Protein AF-A0A351JXZ0-F1 (afdb_monomer_lite)

Sequence (161 aa):
MLKRYMSQMHREQKGITGLETAIILIAFVVVASVFAYTVLSAGLFAAERGKEAVHAGLEGARSTVELRGGVIALAGNVTTASVNRLTFTMSSTLGGEPVNFTPPTNVTGGMAGDNNPNVVVISYIDQDQHRIDMAWTKTAIGEDDGDNLLEKGEKFQITIG

Foldseek 3Di:
DVVVVVVVVVVPCPDDDPVNVVVVVVVVVVVVVVVVVVCVVVVVVVVVVVVVVVVVVVLVVQQDKDWDDDWDFDDPDPVVRDGDKIKTKIARDARHDWDFQDFFPCDDPQARDPPTPGPDKDWDDDPPDTGTRGGKDKDKDDDDPPHRIRDHPTMIMIMGD

Structure (mmCIF, N/CA/C/O backbone):
data_AF-A0A351JXZ0-F1
#
_entry.id   AF-A0A351JXZ0-F1
#
loop_
_atom_site.group_PDB
_atom_site.id
_atom_site.type_symbol
_atom_site.label_atom_id
_atom_site.label_alt_id
_atom_site.label_comp_id
_atom_site.label_asym_id
_atom_site.label_entity_id
_atom_site.label_seq_id
_atom_site.pdbx_PDB_ins_code
_atom_site.Cartn_x
_atom_site.Cartn_y
_atom_site.Cartn_z
_atom_site.occupancy
_atom_site.B_iso_or_equiv
_atom_site.auth_seq_id
_atom_site.auth_comp_id
_atom_site.auth_asym_id
_atom_site.auth_atom_id
_atom_site.pdbx_PDB_model_num
ATOM 1 N N . MET A 1 1 ? -42.234 -20.336 78.388 1.00 55.59 1 MET A N 1
ATOM 2 C CA . MET A 1 1 ? -40.903 -20.185 77.751 1.00 55.59 1 MET A CA 1
ATOM 3 C C . MET A 1 1 ? -40.968 -19.750 76.276 1.00 55.59 1 MET A C 1
ATOM 5 O O . MET A 1 1 ? -40.103 -18.987 75.872 1.00 55.59 1 MET A O 1
ATOM 9 N N . LEU A 1 2 ? -42.015 -20.093 75.503 1.00 60.38 2 LEU A N 1
ATOM 10 C CA . LEU A 1 2 ? -42.166 -19.685 74.087 1.00 60.38 2 LEU A CA 1
ATOM 11 C C . LEU A 1 2 ? -42.292 -18.167 73.816 1.00 60.38 2 LEU A C 1
ATOM 13 O O . LEU A 1 2 ? -41.777 -17.685 72.812 1.00 60.38 2 LEU A O 1
ATOM 17 N N . LYS A 1 3 ? -42.927 -17.386 74.704 1.00 58.12 3 LYS A N 1
ATOM 18 C CA . LYS A 1 3 ? -43.104 -15.928 74.501 1.00 58.12 3 LYS A CA 1
ATOM 19 C C . LYS A 1 3 ? -41.784 -15.143 74.447 1.00 58.12 3 LYS A C 1
ATOM 21 O O . LYS A 1 3 ? -41.722 -14.104 73.800 1.00 58.12 3 LYS A O 1
ATOM 26 N N . ARG A 1 4 ? -40.726 -15.643 75.097 1.00 60.41 4 ARG A N 1
ATOM 27 C CA . ARG A 1 4 ? -39.413 -14.978 75.125 1.00 60.41 4 ARG A CA 1
ATOM 28 C C . ARG A 1 4 ? -38.652 -15.172 73.809 1.00 60.41 4 ARG A C 1
ATOM 30 O O . ARG A 1 4 ? -38.035 -14.227 73.341 1.00 60.41 4 ARG A O 1
ATOM 37 N N . TYR A 1 5 ? -38.799 -16.341 73.180 1.00 61.72 5 TYR A N 1
ATOM 38 C CA . TYR A 1 5 ? -38.230 -16.642 71.861 1.00 61.72 5 TYR A CA 1
ATOM 39 C C . TYR A 1 5 ? -38.887 -15.820 70.738 1.00 61.72 5 TYR A C 1
ATOM 41 O O . TYR A 1 5 ? -38.191 -15.256 69.899 1.00 61.72 5 TYR A O 1
ATOM 49 N N . MET A 1 6 ? -40.216 -15.650 70.762 1.00 62.03 6 MET A N 1
ATOM 50 C CA . MET A 1 6 ? -40.927 -14.831 69.762 1.00 62.03 6 MET A CA 1
ATOM 51 C C . MET A 1 6 ? -40.562 -13.339 69.805 1.00 62.03 6 MET A C 1
ATOM 53 O O . MET A 1 6 ? -40.485 -12.691 68.763 1.00 62.03 6 MET A O 1
ATOM 57 N N . SER A 1 7 ? -40.309 -12.791 70.997 1.00 61.88 7 SER A N 1
ATOM 58 C CA . SER A 1 7 ? -39.875 -11.395 71.143 1.00 61.88 7 SER A CA 1
ATOM 59 C C . SER A 1 7 ? -38.422 -11.175 70.712 1.00 61.88 7 SER A C 1
ATOM 61 O O . SER A 1 7 ? -38.052 -10.046 70.398 1.00 61.88 7 SER A O 1
ATOM 63 N N . GLN A 1 8 ? -37.602 -12.228 70.712 1.00 61.94 8 GLN A N 1
ATOM 64 C CA . GLN A 1 8 ? -36.205 -12.169 70.291 1.00 61.94 8 GLN A CA 1
ATOM 65 C C . GLN A 1 8 ? -36.098 -12.168 68.757 1.00 61.94 8 GLN A C 1
ATOM 67 O O . GLN A 1 8 ? -35.358 -11.354 68.217 1.00 61.94 8 GLN A O 1
ATOM 72 N N . MET A 1 9 ? -36.950 -12.931 68.056 1.00 62.00 9 MET A N 1
ATOM 73 C CA . MET A 1 9 ? -37.023 -12.911 66.584 1.00 62.00 9 MET A CA 1
ATOM 74 C C . MET A 1 9 ? -37.477 -11.559 66.003 1.00 62.00 9 MET A C 1
ATOM 76 O O . MET A 1 9 ? -36.937 -11.117 64.996 1.00 62.00 9 MET A O 1
ATOM 80 N N . HIS A 1 10 ? -38.431 -10.859 66.632 1.00 60.59 10 HIS A N 1
ATOM 81 C CA . HIS A 1 10 ? -38.855 -9.523 66.166 1.00 60.59 10 HIS A CA 1
ATOM 82 C C . HIS A 1 10 ? -37.799 -8.434 66.400 1.00 60.59 10 HIS A C 1
ATOM 84 O O . HIS A 1 10 ? -37.774 -7.429 65.697 1.00 60.59 10 HIS A O 1
ATOM 90 N N . ARG A 1 11 ? -36.918 -8.619 67.389 1.00 61.47 11 ARG A N 1
ATOM 91 C CA . ARG A 1 11 ? -35.861 -7.659 67.736 1.00 61.47 11 ARG A CA 1
ATOM 92 C C . ARG A 1 11 ? -34.645 -7.757 66.805 1.00 61.47 11 ARG A C 1
ATOM 94 O O . ARG A 1 11 ? -33.851 -6.820 66.753 1.00 61.47 11 ARG A O 1
ATOM 101 N N . GLU A 1 12 ? -34.526 -8.856 66.062 1.00 59.53 12 GLU A N 1
ATOM 102 C CA . GLU A 1 12 ? -33.491 -9.076 65.044 1.00 59.53 12 GLU A CA 1
ATOM 103 C C . GLU A 1 12 ? -33.904 -8.597 63.640 1.00 59.53 12 GLU A C 1
ATOM 105 O O . GLU A 1 12 ? -33.047 -8.453 62.774 1.00 59.53 12 GLU A O 1
ATOM 110 N N . GLN A 1 13 ? -35.173 -8.233 63.417 1.00 59.59 13 GLN A N 1
ATOM 111 C CA . GLN A 1 13 ? -35.633 -7.601 62.173 1.00 59.59 13 GLN A CA 1
ATOM 112 C C . GLN A 1 13 ? -35.377 -6.084 62.166 1.00 59.59 13 GLN A C 1
ATOM 114 O O . GLN A 1 13 ? -36.297 -5.279 62.013 1.00 59.59 13 GLN A O 1
ATOM 119 N N . LYS A 1 14 ? -34.117 -5.663 62.341 1.00 66.19 14 LYS A N 1
ATOM 120 C CA . LYS A 1 14 ? -33.731 -4.286 61.995 1.00 66.19 14 LYS A CA 1
ATOM 121 C C . LYS A 1 14 ? -33.938 -4.117 60.486 1.00 66.19 14 LYS A C 1
ATOM 123 O O . LYS A 1 14 ? -33.278 -4.784 59.697 1.00 66.19 14 LYS A O 1
ATOM 128 N N . GLY A 1 15 ? -34.914 -3.294 60.106 1.00 68.25 15 GLY A N 1
ATOM 129 C CA . GLY A 1 15 ? -35.294 -3.082 58.710 1.00 68.25 15 GLY A CA 1
ATOM 130 C C . GLY A 1 15 ? -34.161 -2.477 57.883 1.00 68.25 15 GLY A C 1
ATOM 131 O O . GLY A 1 15 ? -33.389 -1.665 58.392 1.00 68.25 15 GLY A O 1
ATOM 132 N N . ILE A 1 16 ? -34.101 -2.865 56.607 1.00 72.44 16 ILE A N 1
ATOM 133 C CA . ILE A 1 16 ? -33.236 -2.239 55.605 1.00 72.44 16 ILE A CA 1
ATOM 134 C C . ILE A 1 16 ? -33.551 -0.740 55.568 1.00 72.44 16 ILE A C 1
ATOM 136 O O . ILE A 1 16 ? -34.706 -0.341 55.389 1.00 72.44 16 ILE A O 1
ATOM 140 N N . THR A 1 17 ? -32.563 0.113 55.820 1.00 81.00 17 THR A N 1
ATOM 141 C CA . THR A 1 17 ? -32.807 1.555 55.794 1.00 81.00 17 THR A CA 1
ATOM 142 C C . THR A 1 17 ? -32.760 2.058 54.351 1.00 81.00 17 THR A C 1
ATOM 144 O O . THR A 1 17 ? -31.995 1.570 53.511 1.00 81.00 17 THR A O 1
ATOM 147 N N . GLY A 1 18 ? -33.581 3.064 54.034 1.00 83.19 18 GLY A N 1
ATOM 148 C CA . GLY A 1 18 ? -33.574 3.680 52.701 1.00 83.19 18 GLY A CA 1
ATOM 149 C C . GLY A 1 18 ? -32.214 4.290 52.341 1.00 83.19 18 GLY A C 1
ATOM 150 O O . GLY A 1 18 ? -31.838 4.312 51.173 1.00 83.19 18 GLY A O 1
ATOM 151 N N . LEU A 1 19 ? -31.447 4.715 53.351 1.00 86.38 19 LEU A N 1
ATOM 152 C CA . LEU A 1 19 ? -30.109 5.272 53.179 1.00 86.38 19 LEU A CA 1
ATOM 153 C C . LEU A 1 19 ? -29.087 4.206 52.750 1.00 86.38 19 LEU A C 1
ATOM 155 O O . LEU A 1 19 ? -28.311 4.459 51.833 1.00 86.38 19 LEU A O 1
ATOM 159 N N . GLU A 1 20 ? -29.118 3.001 53.332 1.00 84.88 20 GLU A N 1
ATOM 160 C CA . GLU A 1 20 ? -28.253 1.882 52.910 1.00 84.88 20 GLU A CA 1
ATOM 161 C C . GLU A 1 20 ? -28.562 1.450 51.474 1.00 84.88 20 GLU A C 1
ATOM 163 O O . GLU A 1 20 ? -27.655 1.263 50.662 1.00 84.88 20 GLU A O 1
ATOM 168 N N . THR A 1 21 ? -29.851 1.372 51.135 1.00 87.12 21 THR A N 1
ATOM 169 C CA . THR A 1 21 ? -30.285 1.028 49.775 1.00 87.12 21 THR A CA 1
ATOM 170 C C . THR A 1 21 ? -29.844 2.097 48.773 1.00 87.12 21 THR A C 1
ATOM 172 O O . THR A 1 21 ? -29.383 1.757 47.687 1.00 87.12 21 THR A O 1
ATOM 175 N N . ALA A 1 22 ? -29.907 3.383 49.139 1.00 92.25 22 ALA A N 1
ATOM 176 C CA . ALA A 1 22 ? -29.460 4.484 48.286 1.00 92.25 22 ALA A CA 1
ATOM 177 C C . ALA A 1 22 ? -27.948 4.444 48.005 1.00 92.25 22 ALA A C 1
ATOM 179 O O . ALA A 1 22 ? -27.537 4.655 46.865 1.00 92.25 22 ALA A O 1
ATOM 180 N N . ILE A 1 23 ? -27.121 4.125 49.007 1.00 92.44 23 ILE A N 1
ATOM 181 C CA . ILE A 1 23 ? -25.666 3.983 48.825 1.00 92.44 23 ILE A CA 1
ATOM 182 C C . ILE A 1 23 ? -25.351 2.835 47.857 1.00 92.44 23 ILE A C 1
ATOM 184 O O . ILE A 1 23 ? -24.546 3.006 46.941 1.00 92.44 23 ILE A O 1
ATOM 188 N N . ILE A 1 24 ? -26.019 1.686 48.014 1.00 91.81 24 ILE A N 1
ATOM 189 C CA . ILE A 1 24 ? -25.870 0.540 47.104 1.00 91.81 24 ILE A CA 1
ATOM 190 C C . ILE A 1 24 ? -26.295 0.922 45.678 1.00 91.81 24 ILE A C 1
ATOM 192 O O . ILE A 1 24 ? -25.615 0.566 44.716 1.00 91.81 24 ILE A O 1
ATOM 196 N N . LEU A 1 25 ? -27.380 1.687 45.531 1.00 93.38 25 LEU A N 1
ATOM 197 C CA . LEU A 1 25 ? -27.897 2.131 44.234 1.00 93.38 25 LEU A CA 1
ATOM 198 C C . LEU A 1 25 ? -26.903 3.061 43.518 1.00 93.38 25 LEU A C 1
ATOM 200 O O . LEU A 1 25 ? -26.626 2.861 42.337 1.00 93.38 25 LEU A O 1
ATOM 204 N N . ILE A 1 26 ? -26.297 4.017 44.233 1.00 94.69 26 ILE A N 1
ATOM 205 C CA . ILE A 1 26 ? -25.242 4.884 43.680 1.00 94.69 26 ILE A CA 1
ATOM 206 C C . ILE A 1 26 ? -24.037 4.047 43.243 1.00 94.69 26 ILE A C 1
ATOM 208 O O . ILE A 1 26 ? -23.556 4.215 42.124 1.00 94.69 26 ILE A O 1
ATOM 212 N N . ALA A 1 27 ? -23.570 3.121 44.086 1.00 96.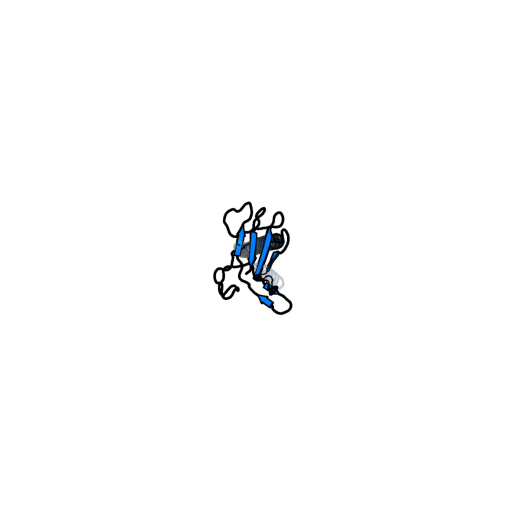06 27 ALA A N 1
ATOM 213 C CA . ALA A 1 27 ? -22.445 2.252 43.745 1.00 96.06 27 ALA A CA 1
ATOM 214 C C . ALA A 1 27 ? -22.732 1.417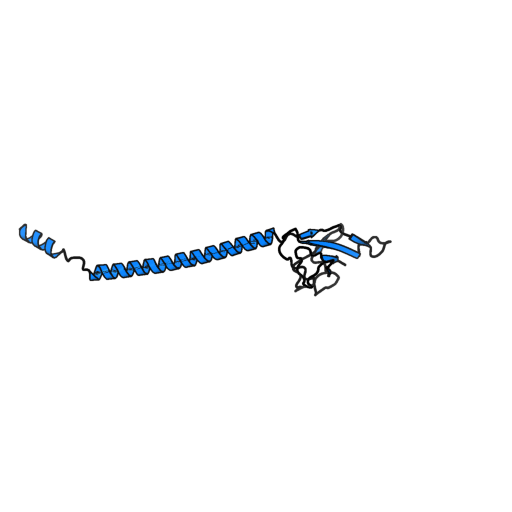 42.484 1.00 96.06 27 ALA A C 1
ATOM 216 O O . ALA A 1 27 ? -21.882 1.325 41.599 1.00 96.06 27 ALA A O 1
ATOM 217 N N . PHE A 1 28 ? -23.945 0.873 42.358 1.00 95.69 28 PHE A N 1
ATOM 218 C CA . PHE A 1 28 ? -24.356 0.101 41.187 1.00 95.69 28 PHE A CA 1
ATOM 219 C C . PHE A 1 28 ? -24.390 0.951 39.910 1.00 95.69 28 PHE A C 1
ATOM 221 O O . PHE A 1 28 ? -23.854 0.541 38.882 1.00 95.69 28 PHE A O 1
ATOM 228 N N . VAL A 1 29 ? -24.951 2.162 39.982 1.00 97.19 29 VAL A N 1
ATOM 229 C CA . VAL A 1 29 ? -24.999 3.097 38.846 1.00 97.19 29 VAL A CA 1
ATOM 230 C C . VAL A 1 29 ? -23.597 3.538 38.429 1.00 97.19 29 VAL A C 1
ATOM 232 O O . VAL A 1 29 ? -23.313 3.597 37.234 1.00 97.19 29 VAL A O 1
ATOM 235 N N . VAL A 1 30 ? -22.698 3.805 39.379 1.00 97.88 30 VAL A N 1
ATOM 236 C CA . VAL A 1 30 ? -21.311 4.187 39.076 1.00 97.88 30 VAL A CA 1
ATOM 237 C C . VAL A 1 30 ? -20.573 3.042 38.384 1.00 97.88 30 VAL A C 1
ATOM 239 O O . VAL A 1 30 ? -19.980 3.261 37.329 1.00 97.88 30 VAL A O 1
ATOM 242 N N . VAL A 1 31 ? -20.654 1.815 38.913 1.00 97.75 31 VAL A N 1
ATOM 243 C CA . VAL A 1 31 ? -20.025 0.636 38.289 1.00 97.75 31 VAL A CA 1
ATOM 244 C C . VAL A 1 31 ? -20.584 0.394 36.884 1.00 97.75 31 VAL A C 1
ATOM 246 O O . VAL A 1 31 ? -19.809 0.193 35.948 1.00 97.75 31 VAL A O 1
ATOM 249 N N . ALA A 1 32 ? -21.905 0.482 36.708 1.00 97.75 32 ALA A N 1
ATOM 250 C CA . ALA A 1 32 ? -22.542 0.343 35.400 1.00 97.75 32 ALA A CA 1
ATOM 251 C C . ALA A 1 32 ? -22.093 1.439 34.418 1.00 97.75 32 ALA A C 1
ATOM 253 O O . ALA A 1 32 ? -21.842 1.148 33.252 1.00 97.75 32 ALA A O 1
ATOM 254 N N . SER A 1 33 ? -21.936 2.680 34.888 1.00 97.00 33 SER A N 1
ATOM 255 C CA . SER A 1 33 ? -21.502 3.815 34.064 1.00 97.00 33 SER A CA 1
ATOM 256 C C . SER A 1 33 ? -20.052 3.673 33.602 1.00 97.00 33 SER A C 1
ATOM 258 O O . SER A 1 33 ? -19.759 3.892 32.428 1.00 97.00 33 SER A O 1
ATOM 260 N N . VAL A 1 34 ? -19.140 3.263 34.493 1.00 97.50 34 VAL A N 1
ATOM 261 C CA . VAL A 1 34 ? -17.736 3.024 34.117 1.00 97.50 34 VAL A CA 1
ATOM 262 C C . VAL A 1 34 ? -17.638 1.851 33.143 1.00 97.50 34 VAL A C 1
ATOM 264 O O . VAL A 1 34 ? -16.922 1.949 32.150 1.00 97.50 34 VAL A O 1
ATOM 267 N N . PHE A 1 35 ? -18.395 0.775 33.373 1.00 96.62 35 PHE A N 1
ATOM 268 C CA . PHE A 1 35 ? -18.440 -0.359 32.450 1.00 96.62 35 PHE A CA 1
ATOM 269 C C . PHE A 1 35 ? -19.010 0.026 31.076 1.00 96.62 35 PHE A C 1
ATOM 271 O O . PHE A 1 35 ? -18.457 -0.347 30.046 1.00 96.62 35 PHE A O 1
ATOM 278 N N . 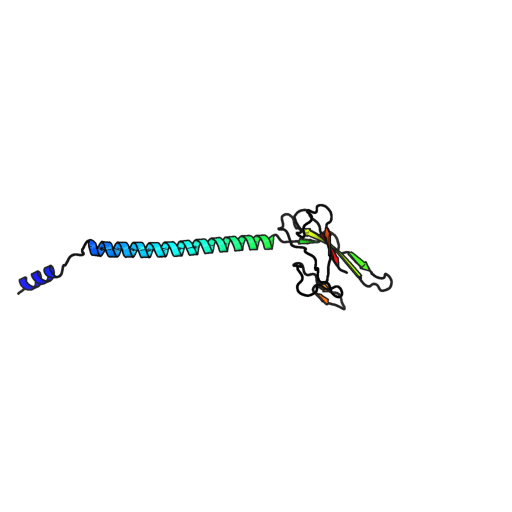ALA A 1 36 ? -20.079 0.824 31.031 1.00 97.44 36 ALA A N 1
ATOM 279 C CA . ALA A 1 36 ? -20.635 1.319 29.774 1.00 97.44 36 ALA A CA 1
ATOM 280 C C . ALA A 1 36 ? -19.626 2.189 29.010 1.00 97.44 36 ALA A C 1
ATOM 282 O O . ALA A 1 36 ? -19.486 2.046 27.797 1.00 97.44 36 ALA A O 1
ATOM 283 N N . TYR A 1 37 ? -18.885 3.049 29.714 1.00 97.19 37 TYR A N 1
ATOM 284 C CA . TYR A 1 37 ? -17.847 3.877 29.106 1.00 97.19 37 TYR A CA 1
ATOM 285 C C . TYR A 1 37 ? -16.706 3.039 28.515 1.00 97.19 37 TYR A C 1
ATOM 287 O O . TYR A 1 37 ? -16.284 3.294 27.387 1.00 97.19 37 TYR A O 1
ATOM 295 N N . THR A 1 38 ? -16.218 2.020 29.232 1.00 96.06 38 THR A N 1
ATOM 296 C CA . THR A 1 38 ? -15.136 1.165 28.720 1.00 96.06 38 THR A CA 1
ATOM 297 C C . THR A 1 38 ? -15.585 0.344 27.519 1.00 96.06 38 THR A C 1
ATOM 299 O O . THR A 1 38 ? -14.848 0.272 26.538 1.00 96.06 38 THR A O 1
ATOM 302 N N . VAL A 1 39 ? -16.801 -0.211 27.548 1.00 97.50 39 VAL A N 1
ATOM 303 C CA . VAL A 1 39 ? -17.375 -0.947 26.411 1.00 97.50 39 VAL A CA 1
ATOM 304 C C . VAL A 1 39 ? -17.571 -0.030 25.206 1.00 97.50 39 VAL A C 1
ATOM 306 O O . VAL A 1 39 ? -17.205 -0.410 24.097 1.00 97.50 39 VAL A O 1
ATOM 309 N N . LEU A 1 40 ? -18.092 1.183 25.404 1.00 97.00 40 LEU A N 1
ATOM 310 C CA . LEU A 1 40 ? -18.275 2.146 24.319 1.00 97.00 40 LEU A CA 1
ATOM 311 C C . LEU A 1 40 ? -16.933 2.579 23.715 1.00 97.00 40 LEU A C 1
ATOM 313 O O . LEU A 1 40 ? -16.796 2.608 22.497 1.00 97.00 40 LEU A O 1
ATOM 317 N N . SER A 1 41 ? -15.938 2.874 24.555 1.00 96.56 41 SER A N 1
ATOM 318 C CA . SER A 1 41 ? -14.601 3.282 24.113 1.00 96.56 41 SER A CA 1
ATOM 319 C C . SER A 1 41 ? -13.885 2.161 23.353 1.00 96.56 41 SER A C 1
ATOM 321 O O . SER A 1 41 ? -13.387 2.378 22.248 1.00 96.56 41 SER A O 1
ATOM 323 N N . ALA A 1 42 ? -13.910 0.935 23.884 1.00 96.31 42 ALA A N 1
ATOM 324 C CA . ALA A 1 42 ? -13.350 -0.233 23.208 1.00 96.31 42 ALA A CA 1
ATOM 325 C C . ALA A 1 42 ? -14.097 -0.555 21.904 1.00 96.31 42 ALA A C 1
ATOM 327 O O . ALA A 1 42 ? -13.468 -0.896 20.905 1.00 96.31 42 ALA A O 1
ATOM 328 N N . GLY A 1 43 ? -15.426 -0.411 21.895 1.00 96.50 43 GLY A N 1
ATOM 329 C CA . GLY A 1 43 ? -16.261 -0.605 20.712 1.00 96.50 43 GLY A CA 1
ATOM 330 C C . GLY A 1 43 ? -15.968 0.417 19.614 1.00 96.50 43 GLY A C 1
ATOM 331 O O . GLY A 1 43 ? -15.808 0.034 18.458 1.00 96.50 43 GLY A O 1
ATOM 332 N N . LEU A 1 44 ? -15.826 1.697 19.971 1.00 96.94 44 LEU A N 1
ATOM 333 C CA . LEU A 1 44 ? -15.450 2.750 19.027 1.00 96.94 44 LEU A CA 1
ATOM 334 C C . LEU A 1 44 ? -14.041 2.517 18.471 1.00 96.94 44 LEU A C 1
ATOM 336 O O . LEU A 1 44 ? -13.844 2.594 17.263 1.00 96.94 44 LEU A O 1
ATOM 340 N N . PHE A 1 45 ? -13.079 2.156 19.324 1.00 96.38 45 PHE A N 1
ATOM 341 C CA . PHE A 1 45 ? -11.728 1.819 18.876 1.00 96.38 45 PHE A CA 1
ATOM 342 C C . PHE A 1 45 ? -11.725 0.622 17.915 1.00 96.38 45 PHE A C 1
ATOM 344 O O . PHE A 1 45 ? -11.085 0.674 16.868 1.00 96.38 45 PHE A O 1
ATOM 351 N N . ALA A 1 46 ? -12.472 -0.440 18.229 1.00 97.12 46 ALA A N 1
ATOM 352 C CA . ALA A 1 46 ? -12.606 -1.598 17.351 1.00 97.12 46 ALA A CA 1
ATOM 353 C C . ALA A 1 46 ? -13.251 -1.230 16.004 1.00 97.12 46 ALA A C 1
ATOM 355 O O . ALA A 1 46 ? -12.806 -1.714 14.964 1.00 97.12 46 ALA A O 1
ATOM 356 N N . ALA A 1 47 ? -14.258 -0.352 16.009 1.00 96.62 47 ALA A N 1
ATOM 357 C CA . ALA A 1 47 ? -14.898 0.136 14.793 1.00 96.62 47 ALA A CA 1
ATOM 358 C C . ALA A 1 47 ? -13.940 0.971 13.926 1.00 96.62 47 ALA A C 1
ATOM 360 O O . ALA A 1 47 ? -13.859 0.729 12.724 1.00 96.62 47 ALA A O 1
ATOM 361 N N . GLU A 1 48 ? -13.168 1.889 14.518 1.00 97.06 48 GLU A N 1
ATOM 362 C CA . GLU A 1 48 ? -12.164 2.679 13.788 1.00 97.06 48 GLU A CA 1
ATOM 363 C C . GLU A 1 48 ? -11.051 1.792 13.217 1.00 97.06 48 GLU A C 1
ATOM 365 O O . GLU A 1 48 ? -10.723 1.897 12.038 1.00 97.06 48 GLU A O 1
ATOM 370 N N . ARG A 1 49 ? -10.534 0.831 13.996 1.00 96.06 49 ARG A N 1
ATOM 371 C CA . ARG A 1 49 ? -9.557 -0.156 13.499 1.00 96.06 49 ARG A CA 1
ATOM 372 C C . ARG A 1 49 ? -10.129 -1.013 12.368 1.00 96.06 49 ARG A C 1
ATOM 374 O O . ARG A 1 49 ? -9.426 -1.308 11.406 1.00 96.06 49 ARG A O 1
ATOM 381 N N . GLY A 1 50 ? -11.399 -1.406 12.468 1.00 96.62 50 GLY A N 1
ATOM 382 C CA . GLY A 1 50 ? -12.096 -2.148 11.419 1.00 96.62 50 GLY A CA 1
ATOM 383 C C . GLY A 1 50 ? -12.243 -1.330 10.137 1.00 96.62 50 GLY A C 1
ATOM 384 O O . GLY A 1 50 ? -11.967 -1.835 9.052 1.00 96.62 50 GLY A O 1
ATOM 385 N N . LYS A 1 51 ? -12.611 -0.052 10.261 1.00 95.94 51 LYS A N 1
ATOM 386 C CA . LYS A 1 51 ? -12.683 0.891 9.143 1.00 95.94 51 LYS A CA 1
ATOM 387 C C . LYS A 1 51 ? -11.316 1.065 8.476 1.00 95.94 51 LYS A C 1
ATOM 389 O O . LYS A 1 51 ? -11.226 0.897 7.264 1.00 95.94 51 LYS A O 1
ATOM 394 N N . GLU A 1 52 ? -10.265 1.344 9.247 1.00 95.88 52 GLU A N 1
ATOM 395 C CA . GLU A 1 52 ? -8.888 1.457 8.741 1.00 95.88 52 GLU A CA 1
ATOM 396 C C . GLU A 1 52 ? -8.458 0.189 7.987 1.00 95.88 52 GLU A C 1
ATOM 398 O O . GLU A 1 52 ? -7.953 0.280 6.873 1.00 95.88 52 GLU A O 1
ATOM 403 N N . ALA A 1 53 ? -8.717 -1.000 8.544 1.00 95.12 53 ALA A N 1
ATOM 404 C CA . ALA A 1 53 ? -8.361 -2.268 7.908 1.00 95.12 53 ALA A CA 1
ATOM 405 C C . ALA A 1 53 ? -9.116 -2.509 6.589 1.00 95.12 53 ALA A C 1
ATOM 407 O O . ALA A 1 53 ? -8.531 -3.007 5.628 1.00 95.12 53 ALA A O 1
ATOM 408 N N . VAL A 1 54 ? -10.402 -2.148 6.524 1.00 94.81 54 VAL A N 1
ATOM 409 C CA . VAL A 1 54 ? -11.198 -2.250 5.291 1.00 94.81 54 VAL A CA 1
ATOM 410 C C . VAL A 1 54 ? -10.688 -1.278 4.230 1.00 94.81 54 VAL A C 1
ATOM 412 O O . VAL A 1 54 ? -10.546 -1.680 3.076 1.00 94.81 54 VAL A O 1
ATOM 415 N N . HIS A 1 55 ? -10.383 -0.032 4.601 1.00 91.56 55 HIS A N 1
ATOM 416 C CA . HIS A 1 55 ? -9.816 0.945 3.671 1.00 91.56 55 HIS A CA 1
ATOM 417 C C . HIS A 1 55 ? -8.442 0.508 3.166 1.00 91.56 55 HIS A C 1
ATOM 419 O O . HIS A 1 55 ? -8.272 0.414 1.959 1.00 91.56 55 HIS A O 1
ATOM 425 N N . ALA A 1 56 ? -7.522 0.114 4.049 1.00 89.81 56 ALA A N 1
ATOM 426 C CA . ALA A 1 56 ? -6.200 -0.370 3.653 1.00 89.81 56 ALA A CA 1
ATOM 427 C C . ALA A 1 56 ? -6.275 -1.631 2.771 1.00 89.81 56 ALA A C 1
ATOM 429 O O . ALA A 1 56 ? -5.517 -1.781 1.814 1.00 89.81 56 ALA A O 1
ATOM 430 N N . GLY A 1 57 ? -7.214 -2.540 3.058 1.00 88.94 57 GLY A N 1
ATOM 431 C CA . GLY A 1 57 ? -7.457 -3.716 2.223 1.00 88.94 57 GLY A CA 1
ATOM 432 C C . GLY A 1 57 ? -7.996 -3.358 0.837 1.00 88.94 57 GLY A C 1
ATOM 433 O O . GLY A 1 57 ? -7.594 -3.963 -0.156 1.00 88.94 57 GLY A O 1
ATOM 434 N N . LEU A 1 58 ? -8.885 -2.363 0.756 1.00 87.94 58 LEU A N 1
ATOM 435 C CA . LEU A 1 58 ? -9.421 -1.865 -0.508 1.00 87.94 58 LEU A CA 1
ATOM 436 C C . LEU A 1 58 ? -8.368 -1.104 -1.315 1.00 87.94 58 LEU A C 1
ATOM 438 O O . LEU A 1 58 ? -8.276 -1.325 -2.519 1.00 87.94 58 LEU A O 1
ATOM 442 N N . GLU A 1 59 ? -7.585 -0.250 -0.658 1.00 85.69 59 GLU A N 1
ATOM 443 C CA . GLU A 1 59 ? -6.449 0.464 -1.241 1.00 85.69 59 GLU A CA 1
ATOM 444 C C . GLU A 1 59 ? -5.467 -0.545 -1.836 1.00 85.69 59 GLU A C 1
ATOM 446 O O . GLU A 1 59 ? -5.253 -0.537 -3.041 1.00 85.69 59 GLU A O 1
ATOM 451 N N . GLY A 1 60 ? -4.997 -1.522 -1.053 1.00 82.12 60 GLY A N 1
ATOM 452 C CA . GLY A 1 60 ? -4.084 -2.557 -1.547 1.00 82.12 60 GLY A CA 1
ATOM 453 C C . GLY A 1 60 ? -4.651 -3.390 -2.705 1.00 82.12 60 GLY A C 1
ATOM 454 O O . GLY A 1 60 ? -3.922 -3.722 -3.637 1.00 82.12 60 GLY A O 1
ATOM 455 N N . ALA A 1 61 ? -5.952 -3.701 -2.692 1.00 84.56 61 ALA A N 1
ATOM 456 C CA . ALA A 1 61 ? -6.602 -4.422 -3.789 1.00 84.56 61 ALA A CA 1
ATOM 457 C C . ALA A 1 61 ? -6.773 -3.570 -5.060 1.00 84.56 61 ALA A C 1
ATOM 459 O O . ALA A 1 61 ? -6.871 -4.126 -6.154 1.00 84.56 61 ALA A O 1
ATOM 460 N N . ARG A 1 62 ? -6.837 -2.240 -4.922 1.00 83.12 62 ARG A N 1
ATOM 461 C CA . ARG A 1 62 ? -6.991 -1.281 -6.024 1.00 83.12 62 ARG A CA 1
ATOM 462 C C . ARG A 1 62 ? -5.668 -0.691 -6.501 1.00 83.12 62 ARG A C 1
ATOM 464 O O . ARG A 1 62 ? -5.628 -0.181 -7.613 1.00 83.12 62 ARG A O 1
ATOM 471 N N . SER A 1 63 ? -4.583 -0.792 -5.740 1.00 83.44 63 SER A N 1
ATOM 472 C CA . SER A 1 63 ? -3.232 -0.371 -6.138 1.00 83.44 63 SER A CA 1
ATOM 473 C C . SER A 1 63 ? -2.595 -1.336 -7.149 1.00 83.44 63 SER A C 1
ATOM 475 O O . SER A 1 63 ? -1.430 -1.718 -7.032 1.00 83.44 63 SER A O 1
ATOM 477 N N . THR A 1 64 ? -3.364 -1.767 -8.150 1.00 84.94 64 THR A N 1
ATOM 478 C CA . THR A 1 64 ? -2.872 -2.601 -9.240 1.00 84.94 64 THR A CA 1
ATOM 479 C C . THR A 1 64 ? -2.407 -1.737 -10.400 1.00 84.94 64 THR A C 1
ATOM 481 O O . THR A 1 64 ? -3.119 -0.857 -10.891 1.00 84.94 64 THR A O 1
ATOM 484 N N . VAL A 1 65 ? -1.198 -2.032 -10.863 1.00 89.06 65 VAL A N 1
ATOM 485 C CA . VAL A 1 65 ? -0.570 -1.401 -12.020 1.00 89.06 65 VAL A CA 1
ATOM 486 C C . VAL A 1 65 ? -0.496 -2.403 -13.159 1.00 89.06 65 VAL A C 1
ATOM 488 O O . VAL A 1 65 ? -0.275 -3.595 -12.946 1.00 89.06 65 VAL A O 1
ATOM 491 N N . GLU A 1 66 ? -0.691 -1.926 -14.378 1.00 89.31 66 GLU A N 1
ATOM 492 C CA . GLU A 1 66 ? -0.639 -2.748 -15.580 1.00 89.31 66 GLU A CA 1
ATOM 493 C C . GLU A 1 66 ? 0.470 -2.280 -16.521 1.00 89.31 66 GLU A C 1
ATOM 495 O O . GLU A 1 66 ? 0.739 -1.086 -16.679 1.00 89.31 66 GLU A O 1
ATOM 500 N N . LEU A 1 67 ? 1.100 -3.248 -17.184 1.00 90.75 67 LEU A N 1
ATOM 501 C CA . LEU A 1 67 ? 2.010 -2.987 -18.287 1.00 90.75 67 LEU A CA 1
ATOM 502 C C . LEU A 1 67 ? 1.186 -2.577 -19.513 1.00 90.75 67 LEU A C 1
ATOM 504 O O . LEU A 1 67 ? 0.376 -3.353 -20.024 1.00 90.75 67 LEU A O 1
ATOM 508 N N . ARG A 1 68 ? 1.402 -1.361 -20.011 1.00 88.88 68 ARG A N 1
ATOM 509 C CA . ARG A 1 68 ? 0.779 -0.868 -21.240 1.00 88.88 68 ARG A CA 1
ATOM 510 C C . ARG A 1 68 ? 1.771 -0.978 -22.391 1.00 88.88 68 ARG A C 1
ATOM 512 O O . ARG A 1 68 ? 2.704 -0.194 -22.496 1.00 88.88 68 ARG A O 1
ATOM 519 N N . GLY A 1 69 ? 1.525 -1.928 -23.289 1.00 87.50 69 GLY A N 1
ATOM 520 C CA . GLY A 1 69 ? 2.391 -2.188 -24.440 1.00 87.50 69 GLY A CA 1
ATOM 521 C C . GLY A 1 69 ? 3.414 -3.287 -24.161 1.00 87.50 69 GLY A C 1
ATOM 522 O O . GLY A 1 69 ? 3.156 -4.198 -23.379 1.00 87.50 69 GLY A O 1
ATOM 523 N N . GLY A 1 70 ? 4.549 -3.231 -24.856 1.00 89.44 70 GLY A N 1
ATOM 524 C CA . GLY A 1 70 ? 5.627 -4.210 -24.727 1.00 89.44 70 GLY A CA 1
ATOM 525 C C . GLY A 1 70 ? 6.800 -3.695 -23.899 1.00 89.44 70 GLY A C 1
ATOM 526 O O . GLY A 1 70 ? 6.977 -2.490 -23.726 1.00 89.44 70 GLY A O 1
ATOM 527 N N . VAL A 1 71 ? 7.634 -4.624 -23.437 1.00 91.50 71 VAL A N 1
ATOM 528 C CA . VAL A 1 71 ? 8.966 -4.306 -22.911 1.00 91.50 71 VAL A CA 1
ATOM 529 C C . VAL A 1 71 ? 9.923 -4.188 -24.092 1.00 91.50 71 VAL A C 1
ATOM 531 O O . VAL A 1 71 ? 10.039 -5.110 -24.898 1.00 91.50 71 VAL A O 1
ATOM 534 N N . ILE A 1 72 ? 10.600 -3.050 -24.205 1.00 90.62 72 ILE A N 1
ATOM 535 C CA . ILE A 1 72 ? 11.559 -2.773 -25.273 1.00 90.62 72 ILE A CA 1
ATOM 536 C C . ILE A 1 72 ? 12.963 -2.883 -24.683 1.00 90.62 72 ILE A C 1
ATOM 538 O O . ILE A 1 72 ? 13.326 -2.120 -23.791 1.00 90.62 72 ILE A O 1
ATOM 542 N N . ALA A 1 73 ? 13.756 -3.818 -25.200 1.00 88.69 73 ALA A N 1
ATOM 543 C CA . ALA A 1 73 ? 15.171 -3.958 -24.877 1.00 88.69 73 ALA A CA 1
ATOM 544 C C . ALA A 1 73 ? 16.016 -3.346 -26.002 1.00 88.69 73 ALA A C 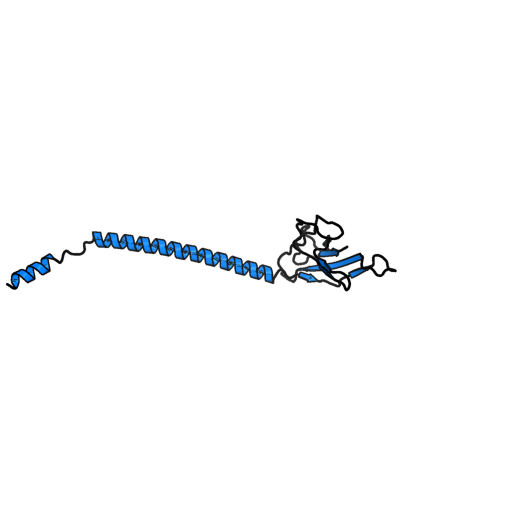1
ATOM 546 O O . ALA A 1 73 ? 15.931 -3.768 -27.156 1.00 88.69 73 ALA A O 1
ATOM 547 N N . LEU A 1 74 ? 16.831 -2.348 -25.670 1.00 86.44 74 LEU A N 1
ATOM 548 C CA . LEU A 1 74 ? 17.767 -1.718 -26.590 1.00 86.44 74 LEU A CA 1
ATOM 549 C C . LEU A 1 74 ? 19.172 -2.278 -26.362 1.00 86.44 74 LEU A C 1
ATOM 551 O O . LEU A 1 74 ? 19.717 -2.217 -25.254 1.00 86.44 74 LEU A O 1
ATOM 555 N N . ALA A 1 75 ? 19.769 -2.789 -27.437 1.00 83.06 75 ALA A N 1
ATOM 556 C CA . ALA A 1 75 ? 21.157 -3.220 -27.431 1.00 83.06 75 ALA A CA 1
ATOM 557 C C . ALA A 1 75 ? 22.092 -2.003 -27.366 1.00 83.06 75 ALA A C 1
ATOM 559 O O . ALA A 1 75 ? 21.924 -1.046 -28.124 1.00 83.06 75 ALA A O 1
ATOM 560 N N . GLY A 1 76 ? 23.088 -2.041 -26.477 1.00 73.69 76 GLY A N 1
ATOM 561 C CA . GLY A 1 76 ? 24.121 -0.996 -26.409 1.00 73.69 76 GLY A CA 1
ATOM 562 C C . GLY A 1 76 ? 25.119 -1.088 -27.561 1.00 73.69 76 GLY A C 1
ATOM 563 O O . GLY A 1 76 ? 25.648 -0.080 -28.022 1.00 73.69 76 GLY A O 1
ATOM 564 N N . ASN A 1 77 ? 25.344 -2.305 -28.057 1.00 76.06 77 ASN A N 1
ATOM 565 C CA . ASN A 1 77 ? 26.157 -2.587 -29.228 1.00 76.06 77 ASN A CA 1
ATOM 566 C C . ASN A 1 77 ? 25.515 -3.738 -30.014 1.00 76.06 77 ASN A C 1
ATOM 568 O O . ASN A 1 77 ? 25.314 -4.827 -29.476 1.00 76.06 77 ASN A O 1
ATOM 572 N N . VAL A 1 78 ? 25.204 -3.494 -31.289 1.00 70.88 78 VAL A N 1
ATOM 573 C CA . VAL A 1 78 ? 24.536 -4.465 -32.177 1.00 70.88 78 VAL A CA 1
ATOM 574 C C . VAL A 1 78 ? 25.391 -5.724 -32.384 1.00 70.88 78 VAL A C 1
ATOM 576 O O . VAL A 1 78 ? 24.857 -6.803 -32.614 1.00 70.88 78 VAL A O 1
ATOM 579 N N . THR A 1 79 ? 26.712 -5.608 -32.249 1.00 71.62 79 THR A N 1
ATOM 580 C CA . THR A 1 79 ? 27.670 -6.694 -32.483 1.00 71.62 79 THR A CA 1
ATOM 581 C C . THR A 1 79 ? 27.833 -7.611 -31.271 1.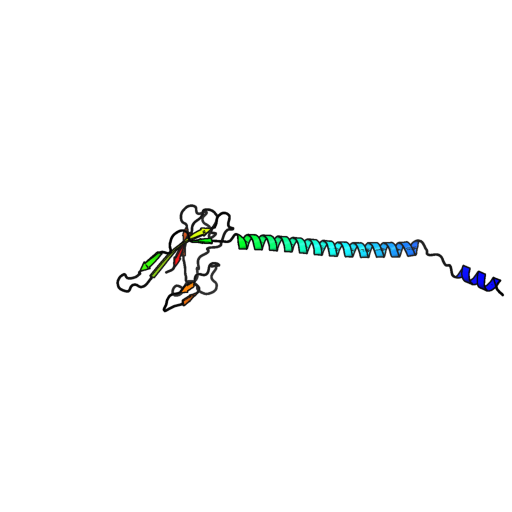00 71.62 79 THR A C 1
ATOM 583 O O . THR A 1 79 ? 28.020 -8.811 -31.435 1.00 71.62 79 THR A O 1
ATOM 586 N N . THR A 1 80 ? 27.759 -7.066 -30.053 1.00 71.31 80 THR A N 1
ATOM 587 C CA . THR A 1 80 ? 27.935 -7.834 -28.803 1.00 71.31 80 THR A CA 1
ATOM 588 C C . THR A 1 80 ? 26.615 -8.372 -28.245 1.00 71.31 80 THR A C 1
ATOM 590 O O . THR A 1 80 ? 26.634 -9.128 -27.280 1.00 71.31 80 THR A O 1
ATOM 593 N N . ALA A 1 81 ? 25.478 -7.969 -28.830 1.00 69.12 81 ALA A N 1
ATOM 594 C CA . ALA A 1 81 ? 24.123 -8.362 -28.432 1.00 69.12 81 ALA A CA 1
ATOM 595 C C . ALA A 1 81 ? 23.807 -8.160 -26.932 1.00 69.12 81 ALA A C 1
ATOM 597 O O . ALA A 1 81 ? 22.950 -8.845 -26.379 1.00 69.12 81 ALA A O 1
ATOM 598 N N . SER A 1 82 ? 24.473 -7.208 -26.267 1.00 78.81 82 SER A N 1
ATOM 599 C CA . SER A 1 82 ? 24.224 -6.895 -24.859 1.00 78.81 82 SER A CA 1
ATOM 600 C C . SER A 1 82 ? 23.076 -5.898 -24.709 1.00 78.81 82 SER A C 1
ATOM 602 O O . SER A 1 82 ? 23.067 -4.831 -25.336 1.00 78.81 82 SER A O 1
ATOM 604 N N . VAL A 1 83 ? 22.106 -6.232 -23.856 1.00 80.94 83 VAL A N 1
ATOM 605 C CA . VAL A 1 83 ? 21.030 -5.309 -23.481 1.00 80.94 83 VAL A CA 1
ATOM 606 C C . VAL A 1 83 ? 21.623 -4.219 -22.595 1.00 80.94 83 VAL A C 1
ATOM 608 O O . VAL A 1 83 ? 22.187 -4.509 -21.546 1.00 80.94 83 VAL A O 1
ATOM 611 N N . ASN A 1 84 ? 21.517 -2.968 -23.038 1.00 85.44 84 ASN A N 1
ATOM 612 C CA . ASN A 1 84 ? 22.030 -1.815 -22.297 1.00 85.44 84 ASN A CA 1
ATOM 613 C C . ASN A 1 84 ? 20.912 -0.997 -21.660 1.00 85.44 84 ASN A C 1
ATOM 615 O O . ASN A 1 84 ? 21.134 -0.321 -20.667 1.00 85.44 84 ASN A O 1
ATOM 619 N N . ARG A 1 85 ? 19.714 -1.018 -22.251 1.00 87.56 85 ARG A N 1
ATOM 620 C CA . ARG A 1 85 ? 18.586 -0.246 -21.741 1.00 87.56 85 ARG A CA 1
ATOM 621 C C . ARG A 1 85 ? 17.282 -0.992 -21.940 1.00 87.56 85 ARG A C 1
ATOM 623 O O . ARG A 1 85 ? 17.008 -1.452 -23.046 1.00 87.56 85 ARG A O 1
ATOM 630 N N . LEU A 1 86 ? 16.475 -1.081 -20.892 1.00 90.81 86 LEU A N 1
ATOM 631 C CA . LEU A 1 86 ? 15.107 -1.576 -20.960 1.00 90.81 86 LEU A CA 1
ATOM 632 C C . LEU A 1 86 ? 14.146 -0.414 -20.744 1.00 90.81 86 LEU A C 1
ATOM 634 O O . LEU A 1 86 ? 14.324 0.389 -19.831 1.00 90.81 86 LEU A O 1
ATOM 638 N N . THR A 1 87 ? 13.119 -0.336 -21.578 1.00 92.69 87 THR A N 1
ATOM 639 C CA . THR A 1 87 ? 12.047 0.648 -21.442 1.00 92.69 87 THR A CA 1
ATOM 640 C C . THR A 1 87 ? 10.698 -0.035 -21.513 1.00 92.69 87 THR A C 1
ATOM 642 O O . THR A 1 87 ? 10.465 -0.846 -22.411 1.00 92.69 87 THR A O 1
ATOM 645 N N . PHE A 1 88 ? 9.798 0.313 -20.605 1.00 93.19 88 PHE A N 1
ATOM 646 C CA . PHE A 1 88 ? 8.416 -0.147 -20.637 1.00 93.19 88 PHE A CA 1
ATOM 647 C C . PHE A 1 88 ? 7.481 0.897 -20.039 1.00 93.19 88 PHE A C 1
ATOM 649 O O . PHE A 1 88 ? 7.896 1.726 -19.235 1.00 93.19 88 PHE A O 1
ATOM 656 N N . THR A 1 89 ? 6.211 0.860 -20.431 1.00 92.81 89 THR A N 1
ATOM 657 C CA . THR A 1 89 ? 5.206 1.814 -19.958 1.00 92.81 89 THR A CA 1
ATOM 658 C C . THR A 1 89 ? 4.248 1.140 -18.990 1.00 92.81 89 THR A C 1
ATOM 660 O O . THR A 1 89 ? 3.736 0.054 -19.257 1.00 92.81 89 THR A O 1
ATOM 663 N N . MET A 1 90 ? 3.984 1.804 -17.872 1.00 91.25 90 MET A N 1
ATOM 664 C CA . MET A 1 90 ? 3.030 1.384 -16.856 1.00 91.25 90 MET A CA 1
ATOM 665 C C . MET A 1 90 ? 1.868 2.370 -16.785 1.00 91.25 90 MET A C 1
ATOM 667 O O . MET A 1 90 ? 2.035 3.561 -17.047 1.00 91.25 90 MET A O 1
ATOM 671 N N . SER A 1 91 ? 0.689 1.868 -16.438 1.00 89.56 91 SER A N 1
ATOM 672 C CA . SER A 1 91 ? -0.493 2.682 -16.152 1.00 89.56 91 SER A CA 1
ATOM 673 C C . SER A 1 91 ? -1.245 2.100 -14.961 1.00 89.56 91 SER A C 1
ATOM 675 O O . SER A 1 91 ? -1.126 0.904 -14.675 1.00 89.56 91 SER A O 1
ATOM 677 N N . SER A 1 92 ? -1.992 2.939 -14.247 1.00 87.31 92 SER A N 1
ATOM 678 C CA . SER A 1 92 ? -2.880 2.463 -13.192 1.00 87.31 92 SER A CA 1
ATOM 679 C C . SER A 1 92 ? -4.065 1.723 -13.812 1.00 87.31 92 SER A C 1
ATOM 681 O O . SER A 1 92 ? -4.632 2.143 -14.827 1.00 87.31 92 SER A O 1
ATOM 683 N N . THR A 1 93 ? -4.443 0.597 -13.212 1.00 81.00 93 THR A N 1
ATOM 684 C CA . THR A 1 93 ? -5.666 -0.110 -13.609 1.00 81.00 93 THR A CA 1
ATOM 685 C C . THR A 1 93 ? -6.901 0.760 -13.353 1.00 81.00 93 THR A C 1
ATOM 687 O O . THR A 1 93 ? -6.885 1.718 -12.580 1.00 81.00 93 THR A O 1
ATOM 690 N N . LEU A 1 94 ? -7.996 0.482 -14.060 1.00 71.81 94 LEU A N 1
ATOM 691 C CA . LEU A 1 94 ? -9.134 1.396 -14.131 1.00 71.81 94 LEU A CA 1
ATOM 692 C C . LEU A 1 94 ? -9.785 1.612 -12.749 1.00 71.81 94 LEU A C 1
ATOM 694 O O . LEU A 1 94 ? -10.501 0.748 -12.253 1.00 71.81 94 LEU A O 1
ATOM 698 N N . GLY A 1 95 ? -9.568 2.795 -12.161 1.00 69.62 95 GLY A N 1
ATOM 699 C CA . GLY A 1 95 ? -10.057 3.133 -10.817 1.00 69.62 95 GLY A CA 1
ATOM 700 C C . GLY A 1 95 ? -9.139 2.688 -9.674 1.00 69.62 95 GLY A C 1
ATOM 701 O O . GLY A 1 95 ? -9.625 2.535 -8.554 1.00 69.62 95 GLY A O 1
ATOM 702 N N . GLY A 1 96 ? -7.858 2.450 -9.967 1.00 72.94 96 GLY A N 1
ATOM 703 C CA . GLY A 1 96 ? -6.840 2.174 -8.965 1.00 72.94 96 GLY A CA 1
ATOM 704 C C . GLY A 1 96 ? -6.444 3.406 -8.155 1.00 72.94 96 GLY A C 1
ATOM 705 O O . GLY A 1 96 ? -6.588 4.536 -8.623 1.00 72.94 96 GLY A O 1
ATOM 706 N N . GLU A 1 97 ? -5.962 3.167 -6.938 1.00 85.38 97 GLU A N 1
ATOM 707 C CA . GLU A 1 97 ? -5.391 4.213 -6.085 1.00 85.38 97 GLU A CA 1
ATOM 708 C C . GLU A 1 97 ? -4.021 4.665 -6.623 1.00 85.38 97 GLU A C 1
ATOM 710 O O . GLU A 1 97 ? -3.329 3.856 -7.259 1.00 85.38 97 GLU A O 1
ATOM 715 N N . PRO A 1 98 ? -3.607 5.917 -6.360 1.00 87.81 98 PRO A N 1
ATOM 716 C CA . PRO A 1 98 ? -2.307 6.433 -6.779 1.00 87.81 98 PRO A CA 1
ATOM 717 C C . PRO A 1 98 ? -1.154 5.570 -6.252 1.00 87.81 98 PRO A C 1
ATOM 719 O O . PRO A 1 98 ? -1.073 5.270 -5.058 1.00 87.81 98 PRO A O 1
ATOM 722 N N . VAL A 1 99 ? -0.235 5.169 -7.133 1.00 88.88 99 VAL A N 1
ATOM 723 C CA . VAL A 1 99 ? 0.949 4.373 -6.755 1.00 88.88 99 VAL A CA 1
ATOM 724 C C . VAL A 1 99 ? 2.202 5.228 -6.851 1.00 88.88 99 VAL A C 1
ATOM 726 O O . VAL A 1 99 ? 2.443 5.859 -7.869 1.00 88.88 99 VAL A O 1
ATOM 729 N N . ASN A 1 100 ? 3.044 5.230 -5.820 1.00 90.12 100 ASN A N 1
ATOM 730 C CA . ASN A 1 100 ? 4.243 6.066 -5.802 1.00 90.12 100 ASN A CA 1
ATOM 731 C C . ASN A 1 100 ? 5.372 5.496 -6.684 1.00 90.12 100 ASN A C 1
ATOM 733 O O . ASN A 1 100 ? 6.011 4.506 -6.333 1.00 90.12 100 ASN A O 1
ATOM 737 N N . PHE A 1 101 ? 5.658 6.185 -7.789 1.00 90.38 101 PHE A N 1
ATOM 738 C CA . PHE A 1 101 ? 6.761 5.947 -8.723 1.00 90.38 101 PHE A CA 1
ATOM 739 C C . PHE A 1 101 ? 7.893 6.975 -8.563 1.00 90.38 101 PHE A C 1
ATOM 741 O O . PHE A 1 101 ? 8.495 7.422 -9.543 1.00 90.38 101 PHE A O 1
ATOM 748 N N . THR A 1 102 ? 8.228 7.348 -7.328 1.00 91.19 102 THR A N 1
ATOM 749 C CA . THR A 1 102 ? 9.426 8.154 -7.059 1.00 91.19 102 THR A CA 1
ATOM 750 C C . THR A 1 102 ? 10.676 7.352 -7.439 1.00 91.19 102 THR A C 1
ATOM 752 O O . THR A 1 102 ? 10.889 6.273 -6.876 1.00 91.19 102 THR A O 1
ATOM 755 N N . PRO A 1 103 ? 11.490 7.838 -8.395 1.00 88.94 103 PRO A N 1
ATOM 756 C CA . PRO A 1 103 ? 12.665 7.117 -8.853 1.00 88.94 103 PRO A CA 1
ATOM 757 C C . PRO A 1 103 ? 13.799 7.178 -7.823 1.00 88.94 103 PRO A C 1
ATOM 759 O O . PRO A 1 103 ? 13.851 8.103 -7.002 1.00 88.94 103 PRO A O 1
ATOM 762 N N . PRO A 1 104 ? 14.742 6.227 -7.891 1.00 90.50 104 PRO A N 1
ATOM 763 C CA . PRO A 1 104 ? 15.914 6.242 -7.044 1.00 90.50 104 PRO A CA 1
ATOM 764 C C . PRO A 1 104 ? 16.810 7.470 -7.300 1.00 90.50 104 PRO A C 1
ATOM 766 O O . PRO A 1 104 ? 17.158 7.757 -8.444 1.00 90.50 104 PRO A O 1
ATOM 769 N N . THR A 1 105 ? 17.230 8.182 -6.249 1.00 87.62 105 THR A N 1
ATOM 770 C CA . THR A 1 105 ? 18.104 9.373 -6.348 1.00 87.62 105 THR A CA 1
ATOM 771 C C . THR A 1 105 ? 19.571 9.071 -6.056 1.00 87.62 105 THR A C 1
ATOM 773 O O . THR A 1 105 ? 20.460 9.664 -6.667 1.00 87.62 105 THR A O 1
ATOM 776 N N . ASN A 1 106 ? 19.843 8.135 -5.147 1.00 85.50 106 ASN A N 1
ATOM 777 C CA . ASN A 1 106 ? 21.186 7.633 -4.888 1.00 85.50 106 ASN A CA 1
ATOM 778 C C . ASN A 1 106 ? 21.434 6.430 -5.799 1.00 85.50 106 ASN A C 1
ATOM 780 O O . ASN A 1 106 ? 20.824 5.383 -5.611 1.00 85.50 106 ASN A O 1
ATOM 784 N N . VAL A 1 107 ? 22.283 6.585 -6.813 1.00 86.25 107 VAL A N 1
ATOM 785 C CA . VAL A 1 107 ? 22.564 5.532 -7.795 1.00 86.25 107 VAL A CA 1
ATOM 786 C C . VAL A 1 107 ? 24.062 5.283 -7.854 1.00 86.25 107 VAL A C 1
ATOM 788 O O . VAL A 1 107 ? 24.841 6.203 -8.096 1.00 86.25 107 VAL A O 1
ATOM 791 N N . THR A 1 108 ? 24.468 4.026 -7.669 1.00 82.06 108 THR A N 1
ATOM 792 C CA . THR A 1 108 ? 25.867 3.594 -7.777 1.00 82.06 108 THR A CA 1
ATOM 793 C C . THR A 1 108 ? 25.948 2.376 -8.690 1.00 82.06 108 THR A C 1
ATOM 795 O O . THR A 1 108 ? 25.346 1.345 -8.415 1.00 82.06 108 THR A O 1
ATOM 798 N N . GLY A 1 109 ? 26.683 2.487 -9.801 1.00 78.56 109 GLY A N 1
ATOM 799 C CA . GLY A 1 109 ? 26.918 1.355 -10.708 1.00 78.56 109 GLY A CA 1
ATOM 800 C C . GLY A 1 109 ? 25.656 0.767 -11.359 1.00 78.56 109 GLY A C 1
ATOM 801 O O . GLY A 1 109 ? 25.618 -0.433 -11.607 1.00 78.56 109 GLY A O 1
ATOM 802 N N . GLY A 1 110 ? 24.626 1.586 -11.609 1.00 80.69 110 GLY A N 1
ATOM 803 C CA . GLY A 1 110 ? 23.359 1.140 -12.209 1.00 80.69 110 GLY A CA 1
ATOM 804 C C . GLY A 1 110 ? 22.381 0.483 -11.227 1.00 80.69 110 GLY A C 1
ATOM 805 O O . GLY A 1 110 ? 21.361 -0.054 -11.651 1.00 80.69 110 GLY A O 1
ATOM 806 N N . MET A 1 111 ? 22.667 0.539 -9.923 1.00 84.19 111 MET A N 1
ATOM 807 C CA . MET A 1 111 ? 21.784 0.078 -8.846 1.00 84.19 111 MET A CA 1
ATOM 808 C C . MET A 1 111 ? 21.344 1.255 -7.980 1.00 84.19 111 MET A C 1
ATOM 810 O O . MET A 1 111 ? 22.086 2.234 -7.831 1.00 84.19 111 MET A O 1
ATOM 814 N N . ALA A 1 112 ? 20.148 1.159 -7.407 1.00 85.44 112 ALA A N 1
ATOM 815 C CA . ALA A 1 112 ? 19.735 2.034 -6.326 1.00 85.44 112 ALA A CA 1
ATOM 816 C C . ALA A 1 112 ? 20.648 1.773 -5.113 1.00 85.44 112 ALA A C 1
ATOM 818 O O . ALA A 1 112 ? 20.875 0.634 -4.713 1.00 85.44 112 ALA A O 1
ATOM 819 N N . GLY A 1 113 ? 21.257 2.833 -4.586 1.00 82.56 113 GLY A N 1
ATOM 820 C CA . GLY A 1 113 ? 22.067 2.783 -3.374 1.00 82.56 113 GLY A CA 1
ATOM 821 C C . GLY A 1 113 ? 21.207 2.785 -2.110 1.00 82.56 113 GLY A C 1
ATOM 822 O O . GLY A 1 113 ? 19.985 2.900 -2.171 1.00 82.56 113 GLY A O 1
ATOM 823 N N . ASP A 1 114 ? 21.858 2.721 -0.951 1.00 81.12 114 ASP A N 1
ATOM 824 C CA . ASP A 1 114 ? 21.173 2.734 0.343 1.00 81.12 114 ASP A CA 1
ATOM 825 C C . ASP A 1 114 ? 20.422 4.057 0.605 1.00 81.12 114 ASP A C 1
ATOM 827 O O . ASP A 1 114 ? 20.842 5.136 0.173 1.00 81.12 114 ASP A O 1
ATOM 831 N N . ASN A 1 115 ? 19.353 3.983 1.409 1.00 82.06 115 ASN A N 1
ATOM 832 C CA . ASN A 1 115 ? 18.525 5.120 1.855 1.00 82.06 115 ASN A CA 1
ATOM 833 C C . ASN A 1 115 ? 17.849 5.897 0.718 1.00 82.06 115 ASN A C 1
ATOM 835 O O . ASN A 1 115 ? 17.881 7.129 0.666 1.00 82.06 115 ASN A O 1
ATOM 839 N N . ASN A 1 116 ? 17.230 5.165 -0.195 1.00 84.19 116 ASN A N 1
ATOM 840 C CA . ASN A 1 116 ? 16.634 5.721 -1.392 1.00 84.19 116 ASN A CA 1
ATOM 841 C C . ASN A 1 116 ? 15.105 5.873 -1.238 1.00 84.19 116 ASN A C 1
ATOM 843 O O . ASN A 1 116 ? 14.473 4.985 -0.667 1.00 84.19 116 ASN A O 1
ATOM 847 N N . PRO A 1 117 ? 14.478 6.981 -1.687 1.00 85.12 117 PRO A N 1
ATOM 848 C CA . PRO A 1 117 ? 13.028 7.180 -1.566 1.00 85.12 117 PRO A CA 1
ATOM 849 C C . PRO A 1 117 ? 12.150 6.259 -2.430 1.00 85.12 117 PRO A C 1
ATOM 851 O O . PRO A 1 117 ? 10.925 6.380 -2.363 1.00 85.12 117 PRO A O 1
ATOM 854 N N . ASN A 1 118 ? 12.717 5.387 -3.270 1.00 86.00 118 ASN A N 1
ATOM 855 C CA . ASN A 1 118 ? 11.921 4.550 -4.161 1.00 86.00 118 ASN A CA 1
ATOM 856 C C . ASN A 1 118 ? 11.134 3.485 -3.387 1.00 86.00 118 ASN A C 1
ATOM 858 O O . ASN A 1 118 ? 11.686 2.670 -2.656 1.00 86.00 118 ASN A O 1
ATOM 862 N N . VAL A 1 119 ? 9.819 3.472 -3.601 1.00 86.38 119 VAL A N 1
ATOM 863 C CA . VAL A 1 119 ? 8.927 2.409 -3.108 1.00 86.38 119 VAL A CA 1
ATOM 864 C C . VAL A 1 119 ? 8.855 1.266 -4.121 1.00 86.38 119 VAL A C 1
ATOM 866 O O . VAL A 1 119 ? 8.790 0.095 -3.753 1.00 86.38 119 VAL A O 1
ATOM 869 N N . VAL A 1 120 ? 8.902 1.601 -5.413 1.00 87.62 120 VAL A N 1
ATOM 870 C CA . VAL A 1 120 ? 8.977 0.619 -6.495 1.00 87.62 120 VAL A CA 1
ATOM 871 C C . VAL A 1 120 ? 10.417 0.125 -6.625 1.00 87.62 120 VAL A C 1
ATOM 873 O O . VAL A 1 120 ? 11.344 0.893 -6.897 1.00 87.62 120 VAL A O 1
ATOM 876 N N . VAL A 1 121 ? 10.585 -1.183 -6.447 1.00 89.00 121 VAL A N 1
ATOM 877 C CA . VAL A 1 121 ? 11.854 -1.899 -6.606 1.00 89.00 121 VAL A CA 1
ATOM 878 C C . VAL A 1 121 ? 11.765 -2.747 -7.864 1.00 89.00 121 VAL A C 1
ATOM 880 O O . VAL A 1 121 ? 10.812 -3.505 -8.043 1.00 89.00 121 VAL A O 1
ATOM 883 N N . ILE A 1 122 ? 12.767 -2.632 -8.731 1.00 89.94 122 ILE A N 1
ATOM 884 C CA . ILE A 1 122 ? 12.829 -3.398 -9.974 1.00 89.94 122 ILE A CA 1
ATOM 885 C C . ILE A 1 122 ? 14.041 -4.320 -9.923 1.00 89.94 122 ILE A C 1
ATOM 887 O O . ILE A 1 122 ? 15.169 -3.868 -9.734 1.00 89.94 122 ILE A O 1
ATOM 891 N N . SER A 1 123 ? 13.810 -5.617 -10.103 1.00 90.75 123 SER A N 1
ATOM 892 C CA . SER A 1 123 ? 14.865 -6.608 -10.283 1.00 90.75 123 SER A CA 1
ATOM 893 C C . SER A 1 123 ? 14.966 -7.025 -11.746 1.00 90.75 123 SER A C 1
ATOM 895 O O . SER A 1 123 ? 13.976 -7.090 -12.476 1.00 90.75 123 SER A O 1
ATOM 897 N N . TYR A 1 124 ? 16.190 -7.308 -12.173 1.00 88.50 124 TYR A N 1
ATOM 898 C CA . TYR A 1 124 ? 16.498 -7.827 -13.495 1.00 88.50 124 TYR A CA 1
ATOM 899 C C . TYR A 1 124 ? 17.137 -9.209 -13.361 1.00 88.50 124 TYR A C 1
ATOM 901 O O . TYR A 1 124 ? 18.026 -9.419 -12.531 1.00 88.50 124 TYR A O 1
ATOM 909 N N . ILE A 1 125 ? 16.685 -10.150 -14.188 1.00 89.56 125 ILE A N 1
ATOM 910 C CA . ILE A 1 125 ? 17.191 -11.519 -14.233 1.00 89.56 125 ILE A CA 1
ATOM 911 C C . ILE A 1 125 ? 17.387 -11.958 -15.685 1.00 89.56 125 ILE A C 1
ATOM 913 O O . ILE A 1 125 ? 16.496 -11.791 -16.517 1.00 89.56 125 ILE A O 1
ATOM 917 N N . ASP A 1 126 ? 18.546 -12.541 -15.969 1.00 86.75 126 ASP A N 1
ATOM 918 C CA . ASP A 1 126 ? 18.818 -13.293 -17.191 1.00 86.75 126 ASP A CA 1
ATOM 919 C C . ASP A 1 126 ? 19.496 -14.635 -16.858 1.00 86.75 126 ASP A C 1
ATOM 921 O O . ASP A 1 126 ? 19.443 -15.101 -15.718 1.00 86.75 126 ASP A O 1
ATOM 925 N N . GLN A 1 127 ? 20.064 -15.305 -17.863 1.00 86.00 127 GLN A N 1
ATOM 926 C CA . GLN A 1 127 ? 20.700 -16.614 -17.691 1.00 86.00 127 GLN A CA 1
ATOM 927 C C . GLN A 1 127 ? 21.983 -16.562 -16.845 1.00 86.00 127 GLN A C 1
ATOM 929 O O . GLN A 1 127 ? 22.320 -17.565 -16.217 1.00 86.00 127 GLN A O 1
ATOM 934 N N . ASP A 1 128 ? 22.665 -15.415 -16.801 1.00 84.88 128 ASP A N 1
ATOM 935 C CA . ASP A 1 128 ? 24.005 -15.262 -16.231 1.00 84.88 128 ASP A CA 1
ATOM 936 C C . ASP A 1 128 ? 24.031 -14.347 -14.996 1.00 84.88 128 ASP A C 1
ATOM 938 O O . ASP A 1 128 ? 24.954 -14.422 -14.179 1.00 84.88 128 ASP A O 1
ATOM 942 N N . GLN A 1 129 ? 23.032 -13.476 -14.827 1.00 84.62 129 GLN A N 1
ATOM 943 C CA . GLN A 1 129 ? 22.975 -12.530 -13.721 1.00 84.62 129 GLN A CA 1
ATOM 944 C C . GLN A 1 129 ? 21.570 -12.343 -13.149 1.00 84.62 129 GLN A C 1
ATOM 946 O O . GLN A 1 129 ? 20.554 -12.331 -13.840 1.00 84.62 129 GLN A O 1
ATOM 951 N N . HIS A 1 130 ? 21.544 -12.098 -11.843 1.00 89.44 130 HIS A N 1
ATOM 952 C CA . HIS A 1 130 ? 20.385 -11.603 -11.121 1.00 89.44 130 HIS A CA 1
ATOM 953 C C . HIS A 1 130 ? 20.813 -10.358 -10.349 1.00 89.44 130 HIS A C 1
ATOM 955 O O . HIS A 1 130 ? 21.760 -10.399 -9.555 1.00 89.44 130 HIS A O 1
ATOM 961 N N . ARG A 1 131 ? 20.150 -9.236 -10.624 1.00 86.19 131 ARG A N 1
ATOM 962 C CA . ARG A 1 131 ? 20.381 -7.944 -9.981 1.00 86.19 131 ARG A CA 1
ATOM 963 C C . ARG A 1 131 ? 19.076 -7.466 -9.366 1.00 86.19 131 ARG A C 1
ATOM 965 O O . ARG A 1 131 ? 18.036 -7.477 -10.019 1.00 86.19 131 ARG A O 1
ATOM 972 N N . ILE A 1 132 ? 19.136 -7.072 -8.105 1.00 87.19 132 ILE A N 1
ATOM 973 C CA . ILE A 1 132 ? 17.994 -6.558 -7.353 1.00 87.19 132 ILE A CA 1
ATOM 974 C C . ILE A 1 132 ? 18.202 -5.058 -7.183 1.00 87.19 132 ILE A C 1
ATOM 976 O O . ILE A 1 132 ? 19.343 -4.614 -7.100 1.00 87.19 132 ILE A O 1
ATOM 980 N N . ASP A 1 133 ? 17.099 -4.316 -7.141 1.00 88.19 133 ASP A N 1
ATOM 981 C CA . ASP A 1 133 ? 17.089 -2.870 -6.919 1.00 88.19 133 ASP A CA 1
ATOM 982 C C . ASP A 1 133 ? 17.921 -2.109 -7.961 1.00 88.19 133 ASP A C 1
ATOM 984 O O . ASP A 1 133 ? 18.859 -1.363 -7.680 1.00 88.19 133 ASP A O 1
ATOM 988 N N . MET A 1 134 ? 17.591 -2.366 -9.226 1.00 89.62 134 MET A N 1
ATOM 989 C CA . MET A 1 134 ? 18.174 -1.662 -10.359 1.00 89.62 134 MET A CA 1
ATOM 990 C C . MET A 1 134 ? 17.822 -0.178 -10.286 1.00 89.62 134 MET A C 1
ATOM 992 O O . MET A 1 134 ? 16.700 0.184 -9.938 1.00 89.62 134 MET A O 1
ATOM 996 N N . ALA A 1 135 ? 18.750 0.688 -10.682 1.00 91.50 135 ALA A N 1
ATOM 997 C CA . ALA A 1 135 ? 18.436 2.093 -10.867 1.00 91.50 135 ALA A CA 1
ATOM 998 C C . ALA A 1 135 ? 17.524 2.266 -12.084 1.00 91.50 135 ALA A C 1
ATOM 1000 O O . ALA A 1 135 ? 17.727 1.657 -13.138 1.00 91.50 135 ALA A O 1
ATOM 1001 N N . TRP A 1 136 ? 16.515 3.113 -11.937 1.00 92.38 136 TRP A N 1
ATOM 1002 C CA . TRP A 1 136 ? 15.559 3.402 -12.990 1.00 92.38 136 TRP A CA 1
ATOM 1003 C C . TRP A 1 136 ? 15.148 4.866 -12.949 1.00 92.38 136 TRP A C 1
ATOM 1005 O O . TRP A 1 136 ? 15.279 5.559 -11.944 1.00 92.38 136 TRP A O 1
ATOM 1015 N N . THR A 1 137 ? 14.643 5.343 -14.074 1.00 91.19 137 THR A N 1
ATOM 1016 C CA . THR A 1 137 ? 14.100 6.691 -14.224 1.00 91.19 137 THR A CA 1
ATOM 1017 C C . THR A 1 137 ? 12.688 6.593 -14.768 1.00 91.19 137 THR A C 1
ATOM 1019 O O . THR A 1 137 ? 12.362 5.639 -15.481 1.00 91.19 137 THR A O 1
ATOM 1022 N N . LYS A 1 138 ? 11.842 7.568 -14.432 1.00 91.38 138 LYS A N 1
ATOM 1023 C CA . LYS A 1 138 ? 10.515 7.691 -15.032 1.00 91.38 138 LYS A CA 1
ATOM 1024 C C . LYS A 1 138 ? 10.439 8.869 -15.989 1.00 91.38 138 LYS A C 1
ATOM 1026 O O . LYS A 1 138 ? 11.109 9.884 -15.819 1.00 91.38 138 LYS A O 1
ATOM 1031 N N . THR A 1 139 ? 9.575 8.741 -16.979 1.00 91.25 139 THR A N 1
ATOM 1032 C CA . THR A 1 139 ? 9.154 9.826 -17.861 1.00 91.25 139 THR A CA 1
ATOM 1033 C C . THR A 1 139 ? 7.649 9.720 -18.031 1.00 91.25 139 THR A C 1
ATOM 1035 O O . THR A 1 139 ? 7.158 8.662 -18.428 1.00 91.25 139 THR A O 1
ATOM 1038 N N . ALA A 1 140 ? 6.912 10.780 -17.710 1.00 89.31 140 ALA A N 1
ATOM 1039 C CA . ALA A 1 140 ? 5.472 10.800 -17.917 1.00 89.31 140 ALA A CA 1
ATOM 1040 C C . ALA A 1 140 ? 5.133 10.911 -19.410 1.00 89.31 140 ALA A C 1
ATOM 1042 O O . ALA A 1 140 ? 5.845 11.560 -20.180 1.00 89.31 140 ALA A O 1
ATOM 1043 N N . ILE A 1 141 ? 4.076 10.218 -19.833 1.00 85.12 141 ILE A N 1
ATOM 1044 C CA . ILE A 1 141 ? 3.602 10.190 -21.217 1.00 85.12 141 ILE A CA 1
ATOM 1045 C C . ILE A 1 141 ? 2.106 10.503 -21.241 1.00 85.12 141 ILE A C 1
ATOM 1047 O O . ILE A 1 141 ? 1.284 9.655 -20.895 1.00 85.12 141 ILE A O 1
ATOM 1051 N N . GLY A 1 142 ? 1.750 11.667 -21.782 1.00 82.62 142 GLY A N 1
ATOM 1052 C CA . GLY A 1 142 ? 0.359 12.100 -21.912 1.00 82.62 142 GLY A CA 1
ATOM 1053 C C . GLY A 1 142 ? -0.021 13.090 -20.819 1.00 82.62 142 GLY A C 1
ATOM 1054 O O . GLY A 1 142 ? 0.728 14.035 -20.594 1.00 82.62 142 GLY A O 1
ATOM 1055 N N . GLU A 1 143 ? -1.185 12.884 -20.202 1.00 76.94 143 GLU A N 1
ATOM 1056 C CA . GLU A 1 143 ? -1.614 13.645 -19.024 1.00 76.94 143 GLU A CA 1
ATOM 1057 C C . GLU A 1 143 ? -0.651 13.347 -17.864 1.00 76.94 143 GLU A C 1
ATOM 1059 O O . GLU A 1 143 ? -0.343 12.180 -17.604 1.00 76.94 143 GLU A O 1
ATOM 1064 N N . ASP A 1 144 ? -0.146 14.412 -17.252 1.00 83.25 144 ASP A N 1
ATOM 1065 C CA . ASP A 1 144 ? 0.801 14.418 -16.139 1.00 83.25 144 ASP A CA 1
ATOM 1066 C C . ASP A 1 144 ? 0.468 15.648 -15.299 1.00 83.25 144 ASP A C 1
ATOM 1068 O O . ASP A 1 144 ? 0.434 16.769 -15.823 1.00 83.25 144 ASP A O 1
ATOM 1072 N N . ASP A 1 145 ? 0.183 15.448 -14.021 1.00 83.50 145 ASP A N 1
ATOM 1073 C CA . ASP A 1 145 ? -0.059 16.545 -13.085 1.00 83.50 145 ASP A CA 1
ATOM 1074 C C . ASP A 1 145 ? 1.238 17.101 -12.456 1.00 83.50 145 ASP A C 1
ATOM 1076 O O . ASP A 1 145 ? 1.219 18.130 -11.769 1.00 83.50 145 ASP A O 1
ATOM 1080 N N . GLY A 1 146 ? 2.381 16.482 -12.780 1.00 83.94 146 GLY A N 1
ATOM 1081 C CA . GLY A 1 146 ? 3.718 16.899 -12.377 1.00 83.94 146 GLY A CA 1
ATOM 1082 C C . GLY A 1 146 ? 4.213 16.256 -11.083 1.00 83.94 146 GLY A C 1
ATOM 1083 O O . GLY A 1 146 ? 5.284 16.643 -10.596 1.00 83.94 146 GLY A O 1
ATOM 1084 N N . ASP A 1 147 ? 3.477 15.298 -10.521 1.00 88.94 147 ASP A N 1
ATOM 1085 C CA . ASP A 1 147 ? 3.891 14.564 -9.337 1.00 88.94 147 ASP A CA 1
ATOM 1086 C C . ASP A 1 147 ? 4.520 13.187 -9.663 1.00 88.94 147 ASP A C 1
ATOM 1088 O O . ASP A 1 147 ? 4.899 12.881 -10.798 1.00 88.94 147 ASP A O 1
ATOM 1092 N N . ASN A 1 148 ? 4.798 12.379 -8.632 1.00 87.88 148 ASN A N 1
ATOM 1093 C CA . ASN A 1 148 ? 5.399 11.047 -8.774 1.00 87.88 148 ASN A CA 1
ATOM 1094 C C . ASN A 1 148 ? 4.416 9.896 -8.552 1.00 87.88 148 ASN A C 1
ATOM 1096 O O . ASN A 1 148 ? 4.852 8.753 -8.406 1.00 87.88 148 ASN A O 1
ATOM 1100 N N . LEU A 1 149 ? 3.124 10.170 -8.522 1.00 90.19 149 LEU A N 1
ATOM 1101 C CA . LEU A 1 149 ? 2.075 9.200 -8.293 1.00 90.19 149 LEU A CA 1
ATOM 1102 C C . LEU A 1 149 ? 1.499 8.763 -9.635 1.00 90.19 149 LEU A C 1
ATOM 1104 O O . LEU A 1 149 ? 1.264 9.569 -10.509 1.00 90.19 149 LEU A O 1
ATOM 1108 N N . LEU A 1 150 ? 1.346 7.458 -9.843 1.00 88.81 150 LEU A N 1
ATOM 1109 C CA . LEU A 1 150 ? 0.725 6.935 -11.052 1.00 88.81 150 LEU A CA 1
ATOM 1110 C C . LEU A 1 150 ? -0.779 6.863 -10.830 1.00 88.81 150 LEU A C 1
ATOM 1112 O O . LEU A 1 150 ? -1.260 5.938 -10.163 1.00 88.81 150 LEU A O 1
ATOM 1116 N N . GLU A 1 151 ? -1.505 7.813 -11.406 1.00 88.75 151 GLU A N 1
ATOM 1117 C CA . GLU A 1 151 ? -2.944 7.942 -11.217 1.00 88.75 151 GLU A CA 1
ATOM 1118 C C . GLU A 1 151 ? -3.773 7.432 -12.405 1.00 88.75 151 GLU A C 1
ATOM 1120 O O . GLU A 1 151 ? -3.287 6.921 -13.425 1.00 88.75 151 GLU A O 1
ATOM 1125 N N . LYS A 1 152 ? -5.098 7.521 -12.261 1.00 85.69 152 LYS A N 1
ATOM 1126 C CA . LYS A 1 152 ? -6.040 7.080 -13.286 1.00 85.69 152 LYS A CA 1
ATOM 1127 C C . LYS A 1 152 ? -5.927 7.962 -14.530 1.00 85.69 152 LYS A C 1
ATOM 1129 O O . LYS A 1 152 ? -6.397 9.092 -14.550 1.00 85.69 152 LYS A O 1
ATOM 1134 N N . GLY A 1 153 ? -5.472 7.355 -15.622 1.00 83.62 153 GLY A N 1
ATOM 1135 C CA . GLY A 1 153 ? -5.348 8.017 -16.923 1.00 83.62 153 GLY A CA 1
ATOM 1136 C C . GLY A 1 153 ? -3.918 8.431 -17.250 1.00 83.62 153 GLY A C 1
ATOM 1137 O O . GLY A 1 153 ? -3.619 8.657 -18.423 1.00 83.62 153 GLY A O 1
ATOM 1138 N N . GLU A 1 154 ? -3.031 8.412 -16.259 1.00 89.38 154 GLU A N 1
ATOM 1139 C CA . GLU A 1 154 ? -1.616 8.693 -16.434 1.00 89.38 154 GLU A CA 1
ATOM 1140 C C . GLU A 1 154 ? -0.841 7.455 -16.883 1.00 89.38 154 GLU A C 1
ATOM 1142 O O . GLU A 1 154 ? -1.245 6.291 -16.702 1.00 89.38 154 GLU A O 1
ATOM 1147 N N . LYS A 1 155 ? 0.297 7.712 -17.526 1.00 89.88 155 LYS A N 1
ATOM 1148 C CA . LYS A 1 155 ? 1.207 6.672 -17.999 1.00 89.88 155 LYS A CA 1
ATOM 1149 C C . LYS A 1 155 ? 2.632 7.092 -17.719 1.00 89.88 155 LYS A C 1
ATOM 1151 O O . LYS A 1 155 ? 3.083 8.127 -18.204 1.00 89.88 155 LYS A O 1
ATOM 1156 N N . PHE A 1 156 ? 3.369 6.237 -17.026 1.00 92.75 156 PHE A N 1
ATOM 1157 C CA . PHE A 1 156 ? 4.793 6.436 -16.792 1.00 92.75 156 PHE A CA 1
ATOM 1158 C C . PHE A 1 156 ? 5.594 5.433 -17.605 1.00 92.75 156 PHE A C 1
ATOM 1160 O O . PHE A 1 156 ? 5.382 4.224 -17.533 1.00 92.75 156 PHE A O 1
ATOM 1167 N N . GLN A 1 157 ? 6.533 5.937 -18.395 1.00 92.69 157 GLN A N 1
ATOM 1168 C CA . GLN A 1 157 ? 7.560 5.123 -19.016 1.00 92.69 157 GLN A CA 1
ATOM 1169 C C . GLN A 1 157 ? 8.739 4.997 -18.067 1.00 92.69 157 GLN A C 1
ATOM 1171 O O . GLN A 1 157 ? 9.375 5.986 -17.708 1.00 92.69 157 GLN A O 1
ATOM 1176 N N . ILE A 1 158 ? 9.037 3.762 -17.696 1.00 93.62 158 ILE A N 1
ATOM 1177 C CA . ILE A 1 158 ? 10.174 3.406 -16.867 1.00 93.62 158 ILE A CA 1
ATOM 1178 C C . ILE A 1 158 ? 11.334 3.044 -17.781 1.00 93.62 158 ILE A C 1
ATOM 1180 O O . ILE A 1 158 ? 11.174 2.280 -18.734 1.00 93.62 158 ILE A O 1
ATOM 1184 N N . THR A 1 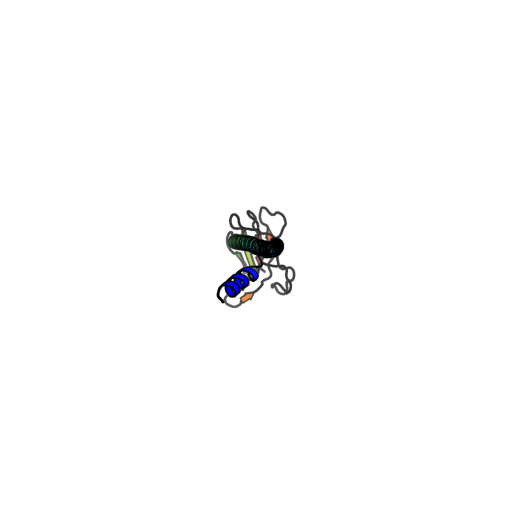159 ? 12.496 3.616 -17.493 1.00 91.81 159 THR A N 1
ATOM 1185 C CA . THR A 1 159 ? 13.744 3.367 -18.209 1.00 91.81 159 THR A CA 1
ATOM 1186 C C . THR A 1 159 ? 14.795 2.863 -17.230 1.00 91.81 159 THR A C 1
ATOM 1188 O O . THR A 1 159 ? 15.100 3.542 -16.252 1.00 91.81 159 THR A O 1
ATOM 1191 N N . ILE A 1 160 ? 15.349 1.687 -17.517 1.00 89.38 160 ILE A N 1
ATOM 1192 C CA . ILE A 1 160 ? 16.393 1.003 -16.745 1.00 89.38 160 ILE A CA 1
ATOM 1193 C C . ILE A 1 160 ? 17.641 0.932 -17.620 1.00 89.38 160 ILE A C 1
ATOM 1195 O O . ILE A 1 160 ? 17.541 0.464 -18.757 1.00 89.38 160 ILE A O 1
ATOM 1199 N N . GLY A 1 161 ? 18.792 1.372 -17.118 1.00 75.38 161 GLY A N 1
ATOM 1200 C CA . GLY A 1 161 ? 20.068 1.345 -17.840 1.00 75.38 161 GLY A CA 1
ATOM 1201 C C . GLY A 1 161 ? 21.084 2.325 -17.282 1.00 75.38 161 GLY A C 1
ATOM 1202 O O . GLY A 1 161 ? 20.650 3.322 -16.665 1.00 75.38 161 GLY A O 1
#

Secondary structure (DSSP, 8-state):
-HHHHHHHHHHS--PPPHHHHHHHHHHHHHHHHHHHHHHHHHHHHHHHHHHHHHHHHHHHHH--EEE-S--EEEEEETTTTEEEEEEEEEEE-TTPPPEE-PPPSSEETTEE-SS--------EE-SS-EESSB-EEEEE-SS--SSSEE-TT-EEEEEE-

pLDDT: mean 85.6, std 10.06, range [55.59, 97.88]

Radius of gyration: 36.08 Å; chains: 1; bounding box: 71×37×110 Å